Protein AF-A0AAV8D8K1-F1 (afdb_monomer)

Secondary structure (DSSP, 8-state):
-HHHHSTT-SS-S----GGGSEE-TTS-EE--GGGGT--GGG--EEES-TTTTGGGGGGEEE-PPP-SSTTHHHHHHHHHHHHHHHTT-SSHHHHHHHHHHHH----

InterPro domains:
  IPR004274 FCP1 homology domain [PF03031] (1-93)
  IPR004274 FCP1 homology domain [PS50969] (1-86)
  IPR004274 FCP1 homology domain [SM00577] (1-73)
  IPR023214 HAD superfamily [G3DSA:3.40.50.1000] (1-102)
  IPR036412 HAD-like superfamily [SSF56784] (1-94)
  IPR050365 Mitochondrial import inner membrane translocase subunit TIM50 [PTHR12210] (1-93)

Organism: NCBI:txid906938

Nearest PDB structures (foldseek):
  2q5e-assembly4_D  TM=8.648E-01  e=1.051E-04  Homo sapiens
  4qqf-assembly3_B  TM=8.614E-01  e=3.491E-04  Saccharomyces cerevisiae
  3l0c-assembly2_B  TM=8.460E-01  e=4.559E-04  Homo sapiens
  4qqf-assembly4_C  TM=8.528E-01  e=6.364E-04  Saccharomyces cerevisiae
  2hhl-assembly4_D  TM=7.148E-01  e=1.240E-03  Homo sapiens

Solvent-accessible surface area (backbone atoms only — not comparable to full-atom values): 6657 Å² total; per-residue (Å²): 110,68,59,76,77,41,72,84,59,83,79,67,91,78,88,83,58,77,89,70,38,46,66,49,99,88,66,50,58,25,62,55,62,75,80,69,78,54,58,64,51,77,34,75,46,78,44,64,52,70,68,32,36,59,93,43,57,57,28,36,44,80,46,76,78,76,82,90,50,85,66,42,57,56,54,51,50,51,57,52,51,46,64,63,57,34,74,80,45,90,33,35,33,60,28,32,50,48,48,47,66,74,71,44,82,87,121

Radius of gyration: 14.65 Å; Cα contacts (8 Å, |Δi|>4): 112; chains: 1; bounding box: 33×34×38 Å

Foldseek 3Di:
DVCVVCVPVPPDPDDDDQVQWDADPVGQTAPDVVSVVDDQQPAAAEEQDCSRHVVNVLRYDHFHDDDPDPCVVVRVVLVVVLVVQCVVDSGSSVSRVVSCVVVDPPD

pLDDT: mean 92.2, std 8.74, range [42.78, 98.25]

Sequence (107 aa):
MIDWLDPNREFISHRLYRDTCTRSSGGHHHKDLTVTGRRLDRSVVIDDHPELYGKHRQNAIHVSSLHGDPRDVETLLKVQSFFELERSFKDMRCAAQTFVRIFGYWL

Mean predicted aligned error: 3.85 Å

Structure (mmCIF, N/CA/C/O backbone):
data_AF-A0AAV8D8K1-F1
#
_entry.id   AF-A0AAV8D8K1-F1
#
loop_
_atom_site.group_PDB
_atom_site.id
_atom_site.type_symbol
_atom_site.label_atom_id
_atom_site.label_alt_id
_atom_site.label_comp_id
_atom_site.label_asym_id
_atom_site.label_entity_id
_atom_site.label_seq_id
_atom_site.pdbx_PDB_ins_code
_atom_site.Cartn_x
_atom_site.Cartn_y
_atom_site.Cartn_z
_atom_site.occupancy
_atom_site.B_iso_or_equiv
_atom_site.auth_seq_id
_atom_site.auth_comp_id
_atom_site.auth_asym_id
_atom_site.auth_atom_id
_atom_site.pdbx_PDB_model_num
ATOM 1 N N . MET A 1 1 ? 17.042 -9.375 -1.249 1.00 85.75 1 MET A N 1
ATOM 2 C CA . MET A 1 1 ? 16.541 -8.283 -0.383 1.00 85.75 1 MET A CA 1
ATOM 3 C C . MET A 1 1 ? 15.327 -8.726 0.420 1.00 85.75 1 MET A C 1
ATOM 5 O O . MET A 1 1 ? 15.443 -8.770 1.629 1.00 85.75 1 MET A O 1
ATOM 9 N N . ILE A 1 2 ? 14.207 -9.122 -0.200 1.00 93.06 2 ILE A N 1
ATOM 10 C CA . ILE A 1 2 ? 13.025 -9.574 0.567 1.00 93.06 2 ILE A CA 1
ATOM 11 C C . ILE A 1 2 ? 13.322 -10.782 1.472 1.00 93.06 2 ILE A C 1
ATOM 13 O O . ILE A 1 2 ? 12.849 -10.807 2.597 1.00 93.06 2 ILE A O 1
ATOM 17 N N . ASP A 1 3 ? 14.163 -11.729 1.046 1.00 94.50 3 ASP A N 1
ATOM 18 C CA . ASP A 1 3 ? 14.548 -12.874 1.895 1.00 94.50 3 ASP A CA 1
ATOM 19 C C . ASP A 1 3 ? 15.368 -12.488 3.137 1.00 94.50 3 ASP A C 1
ATOM 21 O O . ASP A 1 3 ? 15.459 -13.271 4.069 1.00 94.50 3 ASP A O 1
ATOM 25 N N . TRP A 1 4 ? 15.958 -11.290 3.169 1.00 96.56 4 TRP A N 1
ATOM 26 C CA . TRP A 1 4 ? 16.595 -10.760 4.379 1.00 96.56 4 TRP A CA 1
ATOM 27 C C . TRP A 1 4 ? 15.577 -10.146 5.3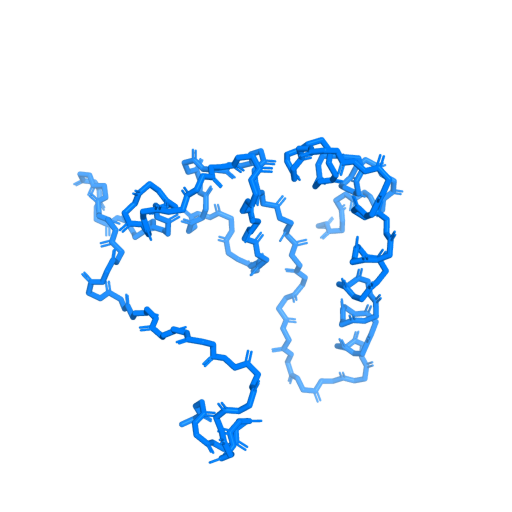46 1.00 96.56 4 TRP A C 1
ATOM 29 O O . TRP A 1 4 ? 15.795 -10.170 6.550 1.00 96.56 4 TRP A O 1
ATOM 39 N N . LEU A 1 5 ? 14.483 -9.588 4.818 1.00 93.69 5 LEU A N 1
ATOM 40 C CA . LEU A 1 5 ? 13.424 -8.957 5.608 1.00 93.69 5 LEU A CA 1
ATOM 41 C C . LEU A 1 5 ? 12.462 -9.990 6.210 1.00 93.69 5 LEU A C 1
ATOM 43 O O . LEU A 1 5 ? 11.994 -9.817 7.328 1.00 93.69 5 LEU A O 1
ATOM 47 N N . ASP A 1 6 ? 12.172 -11.055 5.466 1.00 97.12 6 ASP A N 1
ATOM 48 C CA . ASP A 1 6 ? 11.276 -12.139 5.874 1.00 97.12 6 ASP A CA 1
ATOM 49 C C . ASP A 1 6 ? 11.942 -13.501 5.587 1.00 97.12 6 ASP A C 1
ATOM 51 O O . ASP A 1 6 ? 11.574 -14.185 4.622 1.00 97.12 6 ASP A O 1
ATOM 55 N N . PRO A 1 7 ? 12.977 -13.881 6.368 1.00 96.69 7 PRO A N 1
ATOM 56 C CA . PRO A 1 7 ? 13.769 -15.087 6.114 1.00 96.69 7 PRO A CA 1
ATOM 57 C C . PRO A 1 7 ? 12.959 -16.375 6.287 1.00 96.69 7 PRO A C 1
ATOM 59 O O . PRO A 1 7 ? 13.185 -17.345 5.563 1.00 96.69 7 PRO A O 1
ATOM 62 N N . ASN A 1 8 ? 11.981 -16.363 7.195 1.00 96.88 8 ASN A N 1
ATOM 63 C CA . ASN A 1 8 ? 11.119 -17.509 7.482 1.00 96.88 8 ASN A CA 1
ATOM 64 C C . ASN A 1 8 ? 9.870 -17.564 6.588 1.00 96.88 8 ASN A C 1
ATOM 66 O O . ASN A 1 8 ? 9.163 -18.568 6.605 1.00 96.88 8 ASN A O 1
ATOM 70 N N . ARG A 1 9 ? 9.616 -16.526 5.774 1.00 94.94 9 ARG A N 1
ATOM 71 C CA . ARG A 1 9 ? 8.427 -16.400 4.910 1.00 94.94 9 ARG A CA 1
ATOM 72 C C . ARG A 1 9 ? 7.112 -16.413 5.695 1.00 94.94 9 ARG A C 1
ATOM 74 O O . ARG A 1 9 ? 6.133 -17.023 5.267 1.00 94.94 9 ARG A O 1
ATOM 81 N N . GLU A 1 10 ? 7.100 -15.746 6.840 1.00 97.19 10 GLU A N 1
ATOM 82 C CA . GLU A 1 10 ? 5.959 -15.715 7.760 1.00 97.19 10 GLU A CA 1
ATOM 83 C C . GLU A 1 10 ? 5.042 -14.512 7.507 1.00 97.19 10 GLU A C 1
ATOM 85 O O . GLU A 1 10 ? 3.852 -14.568 7.815 1.00 97.19 10 GLU A O 1
ATOM 90 N N . PHE A 1 11 ? 5.564 -13.437 6.908 1.00 95.94 11 PHE A N 1
ATOM 91 C CA . PHE A 1 11 ? 4.849 -12.163 6.793 1.00 95.94 11 PHE A CA 1
ATOM 92 C C . PHE A 1 11 ? 4.354 -11.870 5.370 1.00 95.94 11 PHE A C 1
ATOM 94 O O . PHE A 1 11 ? 3.267 -11.316 5.190 1.00 95.94 11 PHE A O 1
ATOM 101 N N . ILE A 1 12 ? 5.118 -12.234 4.335 1.00 96.88 12 ILE A N 1
ATOM 102 C CA . ILE A 1 12 ? 4.817 -11.873 2.940 1.00 96.88 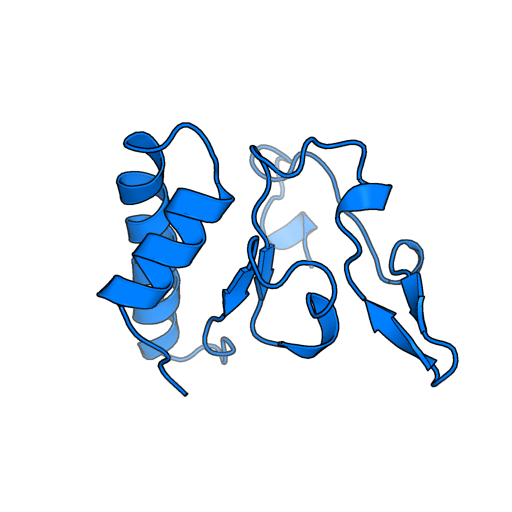12 ILE A CA 1
ATOM 103 C C . ILE A 1 12 ? 4.238 -13.073 2.188 1.00 96.88 12 ILE A C 1
ATOM 105 O O . ILE A 1 12 ? 4.962 -13.971 1.765 1.00 96.88 12 ILE A O 1
ATOM 109 N N . SER A 1 13 ? 2.928 -13.055 1.921 1.00 95.00 13 SER A N 1
ATOM 110 C CA . SER A 1 13 ? 2.264 -14.180 1.242 1.00 95.00 13 SER A CA 1
ATOM 111 C C . SER A 1 13 ? 2.590 -14.299 -0.254 1.00 95.00 13 SER A C 1
ATOM 113 O O . SER A 1 13 ? 2.598 -15.402 -0.786 1.00 95.00 13 SER A O 1
ATOM 115 N N . HIS A 1 14 ? 2.777 -13.180 -0.965 1.00 94.56 14 HIS A N 1
ATOM 116 C CA . HIS A 1 14 ? 3.028 -13.155 -2.415 1.00 94.56 14 HIS A CA 1
ATOM 117 C C . HIS A 1 14 ? 4.009 -12.032 -2.763 1.00 94.56 14 HIS A C 1
ATOM 119 O O . HIS A 1 14 ? 3.954 -10.956 -2.170 1.00 94.56 14 HIS A O 1
ATOM 125 N N . ARG A 1 15 ? 4.877 -12.263 -3.754 1.00 94.38 15 ARG A N 1
ATOM 126 C CA . ARG A 1 15 ? 5.859 -11.284 -4.242 1.00 94.38 15 ARG A CA 1
ATOM 127 C C . ARG A 1 15 ? 5.553 -10.966 -5.702 1.00 94.38 15 ARG A C 1
ATOM 129 O O . ARG A 1 15 ? 5.583 -11.866 -6.533 1.00 94.38 15 ARG A O 1
ATOM 136 N N . LEU A 1 16 ? 5.235 -9.707 -5.990 1.00 93.88 16 LEU A N 1
ATOM 137 C CA . LEU A 1 16 ? 4.986 -9.214 -7.345 1.00 93.88 16 LEU A CA 1
ATOM 138 C C . LEU A 1 16 ? 6.128 -8.282 -7.744 1.00 93.88 16 LEU A C 1
ATOM 140 O O . LEU A 1 16 ? 6.541 -7.435 -6.948 1.00 93.88 16 LEU A O 1
ATOM 144 N N . TYR A 1 17 ? 6.633 -8.442 -8.963 1.00 93.12 17 TY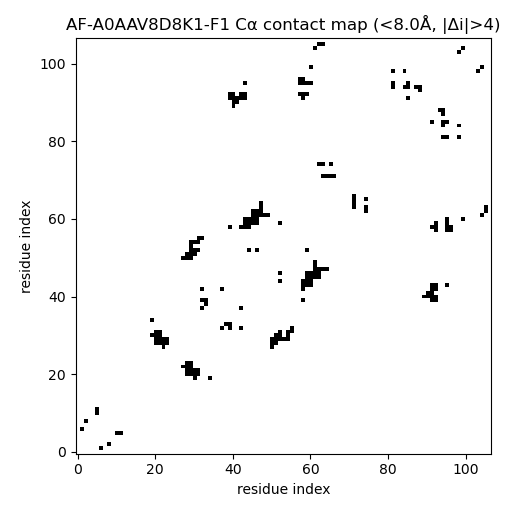R A N 1
ATOM 145 C CA . TYR A 1 17 ? 7.777 -7.690 -9.471 1.00 93.12 17 TYR A CA 1
ATOM 146 C C . TYR A 1 17 ? 7.374 -6.815 -10.665 1.00 93.12 17 TYR A C 1
ATOM 148 O O . TYR A 1 17 ? 6.199 -6.679 -11.007 1.00 93.12 17 TYR A O 1
ATOM 156 N N . ARG A 1 18 ? 8.360 -6.148 -11.278 1.00 91.69 18 ARG A N 1
ATOM 157 C CA . ARG A 1 18 ? 8.143 -5.165 -12.353 1.00 91.69 18 ARG A CA 1
ATOM 158 C C . ARG A 1 18 ? 7.463 -5.759 -13.590 1.00 91.69 18 ARG A C 1
ATOM 160 O O . ARG A 1 18 ? 6.752 -5.041 -14.282 1.00 91.69 18 ARG A O 1
ATOM 167 N N . ASP A 1 19 ? 7.668 -7.043 -13.848 1.00 91.44 19 ASP A N 1
ATOM 168 C CA . ASP A 1 19 ? 7.003 -7.818 -14.900 1.00 91.44 19 ASP A CA 1
ATOM 169 C C . ASP A 1 19 ? 5.479 -7.923 -14.714 1.00 91.44 19 ASP A C 1
ATOM 171 O O . ASP A 1 19 ? 4.748 -8.061 -15.688 1.00 91.44 19 ASP A O 1
ATOM 175 N N . THR A 1 20 ? 4.995 -7.796 -13.477 1.00 92.12 20 THR A N 1
ATOM 176 C CA . THR A 1 20 ? 3.564 -7.795 -13.144 1.00 92.12 20 THR A CA 1
ATOM 177 C C . THR A 1 20 ? 2.929 -6.407 -13.317 1.00 92.12 20 THR A C 1
ATOM 179 O O . THR A 1 20 ? 1.706 -6.275 -13.372 1.00 92.12 20 THR A O 1
ATOM 182 N N . CYS A 1 21 ? 3.733 -5.342 -13.401 1.00 92.19 21 CYS A N 1
ATOM 183 C CA . CYS A 1 21 ? 3.214 -3.991 -13.591 1.00 92.19 21 CYS A CA 1
ATOM 184 C C . CYS A 1 21 ? 2.613 -3.822 -14.991 1.00 92.19 21 CYS A C 1
ATOM 186 O O . CYS A 1 21 ? 3.203 -4.203 -16.001 1.00 92.19 21 CYS A O 1
ATOM 188 N N . THR A 1 22 ? 1.478 -3.129 -15.066 1.00 91.88 22 THR A N 1
ATOM 189 C CA . THR A 1 22 ? 0.944 -2.681 -16.360 1.00 91.88 22 THR A CA 1
ATOM 190 C C . THR A 1 22 ? 1.724 -1.463 -16.844 1.00 91.88 22 THR A C 1
ATOM 192 O O . THR A 1 22 ? 2.195 -0.664 -16.031 1.00 91.88 22 THR A O 1
ATOM 195 N N . ARG A 1 23 ? 1.856 -1.295 -18.162 1.00 90.88 23 ARG A N 1
ATOM 196 C CA . ARG A 1 23 ? 2.497 -0.118 -18.764 1.00 90.88 23 ARG A CA 1
ATOM 197 C C . ARG A 1 23 ? 1.472 0.702 -19.533 1.00 90.88 23 ARG A C 1
ATOM 199 O O . ARG A 1 23 ? 0.672 0.145 -20.280 1.00 90.88 23 ARG A O 1
ATOM 206 N N . SER A 1 24 ? 1.479 2.015 -19.330 1.00 85.69 24 SER A N 1
ATOM 207 C CA . SER A 1 24 ? 0.703 2.938 -20.162 1.00 85.69 24 SER A CA 1
ATOM 208 C C . SER A 1 24 ? 1.346 3.101 -21.541 1.00 85.69 24 SER A C 1
ATOM 210 O O . SER A 1 24 ? 2.516 2.763 -21.735 1.00 85.69 24 SER A O 1
ATOM 212 N N . SER A 1 25 ? 0.607 3.675 -22.494 1.00 84.94 25 SER A N 1
ATOM 213 C CA . SER A 1 25 ? 1.119 3.967 -23.841 1.00 84.94 25 SER A CA 1
ATOM 214 C C . SER A 1 25 ? 2.358 4.877 -23.831 1.00 84.94 25 SER A C 1
ATOM 216 O O . SER A 1 25 ? 3.192 4.773 -24.720 1.00 84.94 25 SER A O 1
ATOM 218 N N . GLY A 1 26 ? 2.511 5.726 -22.805 1.00 84.62 26 GLY A N 1
ATOM 219 C CA . GLY A 1 26 ? 3.697 6.568 -22.587 1.00 84.62 26 GLY A CA 1
ATOM 220 C C . GLY A 1 26 ? 4.870 5.858 -21.895 1.00 84.62 26 GLY A C 1
ATOM 221 O O . GLY A 1 26 ? 5.881 6.484 -21.604 1.00 84.62 26 GLY A O 1
ATOM 222 N N . GLY A 1 27 ? 4.750 4.560 -21.601 1.00 86.69 27 GLY A N 1
ATOM 223 C CA . GLY A 1 27 ? 5.815 3.746 -21.015 1.00 86.69 27 GLY A CA 1
ATOM 224 C C . GLY A 1 27 ? 5.887 3.741 -19.484 1.00 86.69 27 GLY A C 1
ATOM 225 O O . GLY A 1 27 ? 6.708 2.998 -18.944 1.00 86.69 27 GLY A O 1
ATOM 226 N N . HIS A 1 28 ? 5.028 4.489 -18.784 1.00 87.44 28 HIS A N 1
ATOM 227 C CA . HIS A 1 28 ? 4.999 4.524 -17.317 1.00 87.44 28 HIS A CA 1
ATOM 228 C C . HIS A 1 28 ? 4.447 3.223 -16.729 1.00 87.44 28 HIS A C 1
ATOM 230 O O . HIS A 1 28 ? 3.484 2.657 -17.253 1.00 87.44 28 HIS A O 1
ATOM 236 N N . HIS A 1 29 ? 5.046 2.769 -15.628 1.00 92.06 29 HIS A N 1
ATOM 237 C CA . HIS A 1 29 ? 4.601 1.581 -14.905 1.00 92.06 29 HIS A CA 1
ATOM 238 C C . HIS A 1 29 ? 3.471 1.925 -13.937 1.00 92.06 29 HIS A C 1
ATOM 240 O O . HIS A 1 29 ? 3.495 2.965 -13.286 1.00 92.06 29 HIS A O 1
ATOM 246 N N . HIS A 1 30 ? 2.525 1.000 -13.798 1.00 93.69 30 HIS A N 1
ATOM 247 C CA . HIS A 1 30 ? 1.452 1.086 -12.822 1.00 93.69 30 HIS A CA 1
ATOM 248 C C . HIS A 1 30 ? 1.252 -0.253 -12.110 1.00 93.69 30 HIS A C 1
ATOM 250 O O . HIS A 1 30 ? 1.102 -1.303 -12.748 1.00 93.69 30 HIS A O 1
ATOM 256 N N . LYS A 1 31 ? 1.173 -0.186 -10.782 1.00 95.12 31 LYS A N 1
ATOM 257 C CA . LYS A 1 31 ? 0.696 -1.231 -9.877 1.00 95.12 31 LYS A CA 1
ATOM 258 C C . LYS A 1 31 ? -0.823 -1.328 -10.007 1.00 95.12 31 LYS A C 1
ATOM 260 O O . LYS A 1 31 ? -1.588 -0.758 -9.230 1.00 95.12 31 LYS A O 1
ATOM 265 N N . ASP A 1 32 ? -1.263 -1.997 -11.063 1.00 94.38 32 ASP A N 1
ATOM 266 C CA . ASP A 1 32 ? -2.680 -2.205 -11.322 1.00 94.38 32 ASP A CA 1
ATOM 267 C C . ASP A 1 32 ? -3.222 -3.309 -10.409 1.00 94.38 32 ASP A C 1
ATOM 269 O O . ASP A 1 32 ? -3.008 -4.489 -10.656 1.00 94.38 32 ASP A O 1
ATOM 273 N N . LEU A 1 33 ? -3.938 -2.935 -9.348 1.00 95.38 33 LEU A N 1
ATOM 274 C CA . LEU A 1 33 ? -4.490 -3.883 -8.380 1.00 95.38 33 LEU A CA 1
ATOM 275 C C . LEU A 1 33 ? -5.431 -4.922 -8.998 1.00 95.38 33 LEU A C 1
ATOM 277 O O . LEU A 1 33 ? -5.574 -6.007 -8.434 1.00 95.38 33 LEU A O 1
ATOM 281 N N . THR A 1 34 ? -6.041 -4.638 -10.152 1.00 93.50 34 THR A N 1
ATOM 282 C CA . THR A 1 34 ? -6.960 -5.583 -10.804 1.00 93.50 34 THR A CA 1
ATOM 283 C C . THR A 1 34 ? -6.263 -6.870 -11.246 1.00 93.50 34 THR A C 1
ATOM 285 O O . THR A 1 34 ? -6.882 -7.932 -11.233 1.00 93.50 34 THR A O 1
ATOM 288 N N . VAL A 1 35 ? -4.956 -6.815 -11.533 1.00 92.12 35 VAL A N 1
ATOM 289 C CA . VAL A 1 35 ? -4.171 -7.986 -11.966 1.00 92.12 35 VAL A CA 1
ATOM 290 C C . VAL A 1 35 ? -3.851 -8.939 -10.813 1.00 92.12 35 VAL A C 1
ATOM 292 O O . VAL A 1 35 ? -3.439 -10.070 -11.039 1.00 92.12 35 VAL A O 1
ATOM 295 N N . THR A 1 36 ? -4.057 -8.505 -9.566 1.00 91.94 36 THR A N 1
ATOM 296 C CA . THR A 1 36 ? -3.779 -9.326 -8.378 1.00 91.94 36 THR A CA 1
ATOM 297 C C . THR A 1 36 ? -4.860 -10.374 -8.104 1.00 91.94 36 THR A C 1
ATOM 299 O O . THR A 1 36 ? -4.673 -11.227 -7.238 1.00 91.94 36 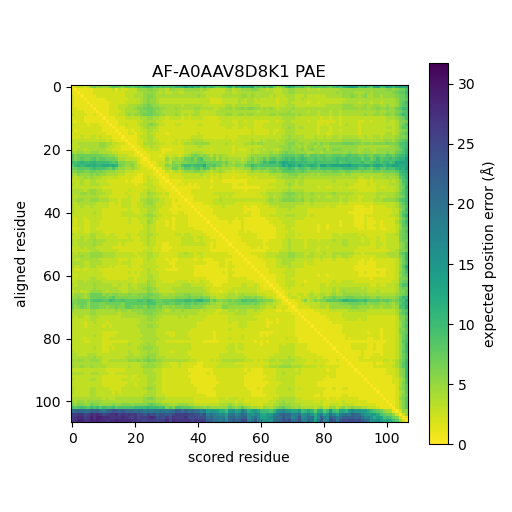THR A O 1
ATOM 302 N N . GLY A 1 37 ? -6.017 -10.282 -8.775 1.00 92.81 37 GLY A N 1
ATOM 303 C CA . GLY A 1 37 ? -7.188 -11.123 -8.506 1.00 92.81 37 GLY A CA 1
ATOM 304 C C . GLY A 1 37 ? -7.864 -10.848 -7.155 1.00 92.81 37 GLY A C 1
ATOM 305 O O . GLY A 1 37 ? -8.776 -11.575 -6.760 1.00 92.81 37 GLY A O 1
ATOM 306 N N . ARG A 1 38 ? -7.435 -9.810 -6.423 1.00 95.12 38 ARG A N 1
ATOM 307 C CA . ARG A 1 38 ? -8.007 -9.419 -5.129 1.00 95.12 38 ARG A CA 1
ATOM 308 C C . ARG A 1 38 ? -9.104 -8.385 -5.322 1.00 95.12 38 ARG A C 1
ATOM 310 O O . ARG A 1 38 ? -9.054 -7.542 -6.216 1.00 95.12 38 ARG A O 1
ATOM 317 N N . ARG A 1 39 ? -10.104 -8.424 -4.443 1.00 97.50 39 ARG A N 1
ATOM 318 C CA . ARG A 1 39 ? -11.176 -7.431 -4.463 1.00 97.50 39 ARG A CA 1
ATOM 319 C C . ARG A 1 39 ? -10.644 -6.064 -4.029 1.00 97.50 39 ARG A C 1
ATOM 321 O O . ARG A 1 39 ? -9.963 -5.959 -3.006 1.00 97.50 39 ARG A O 1
ATOM 328 N N . LEU A 1 40 ? -10.997 -5.016 -4.771 1.00 97.00 40 LEU A N 1
ATOM 329 C CA . LEU A 1 40 ? -10.543 -3.652 -4.484 1.00 97.00 40 LEU A CA 1
ATOM 330 C C . LEU A 1 40 ? -11.080 -3.118 -3.150 1.00 97.00 40 LEU A C 1
ATOM 332 O O . LEU A 1 40 ? -10.370 -2.391 -2.474 1.00 97.00 40 LEU A O 1
ATOM 336 N N . ASP A 1 41 ? -12.274 -3.520 -2.709 1.00 97.81 41 ASP A N 1
ATOM 337 C CA . ASP A 1 41 ? -12.804 -3.128 -1.392 1.00 97.81 41 ASP A CA 1
ATOM 338 C C . ASP A 1 41 ? -12.024 -3.739 -0.214 1.00 97.81 41 ASP A C 1
ATOM 340 O O . ASP A 1 41 ? -12.242 -3.367 0.932 1.00 97.81 41 ASP A O 1
ATOM 344 N N . ARG A 1 42 ? -11.092 -4.659 -0.486 1.00 96.62 42 ARG A N 1
ATOM 345 C CA . ARG A 1 42 ? -10.234 -5.322 0.508 1.00 96.62 42 ARG A CA 1
ATOM 346 C C . ARG A 1 42 ? -8.741 -5.121 0.245 1.00 96.62 42 ARG A C 1
ATOM 348 O O . ARG A 1 42 ? -7.925 -5.877 0.762 1.00 96.62 42 ARG A O 1
ATOM 355 N N . SER A 1 43 ? -8.385 -4.159 -0.603 1.00 96.75 43 SER A N 1
ATOM 356 C CA . SER A 1 43 ? -7.001 -3.943 -1.032 1.00 96.75 43 SER A CA 1
ATOM 357 C C . SER A 1 43 ? -6.578 -2.495 -0.813 1.00 96.75 43 SER A C 1
ATOM 359 O O . SER A 1 43 ? -7.352 -1.572 -1.065 1.00 96.75 43 SER A O 1
ATOM 361 N N . VAL A 1 44 ? -5.328 -2.302 -0.398 1.00 97.00 44 VAL A N 1
ATOM 362 C CA . VAL A 1 44 ? -4.679 -0.993 -0.264 1.00 97.00 44 VAL A CA 1
ATOM 363 C C . VAL A 1 44 ? -3.254 -1.071 -0.816 1.00 97.00 44 VAL A C 1
ATOM 365 O O . VAL A 1 44 ? -2.616 -2.121 -0.736 1.00 97.00 44 VAL A O 1
ATOM 368 N N . VAL A 1 45 ? -2.764 0.022 -1.393 1.00 96.25 45 VAL A N 1
ATOM 369 C CA . VAL A 1 45 ? -1.366 0.210 -1.797 1.00 96.25 45 VAL A CA 1
ATOM 370 C C . VAL A 1 45 ? -0.760 1.286 -0.915 1.00 96.25 45 VAL A C 1
ATOM 372 O O . VAL A 1 45 ? -1.322 2.370 -0.793 1.00 96.25 45 VAL A O 1
ATOM 375 N N . ILE A 1 46 ? 0.386 0.983 -0.319 1.00 95.88 46 ILE A N 1
ATOM 376 C CA . ILE A 1 46 ? 1.197 1.938 0.435 1.00 95.88 46 ILE A CA 1
ATOM 377 C C . ILE A 1 46 ? 2.484 2.130 -0.355 1.00 95.88 46 ILE A C 1
ATOM 379 O O . ILE A 1 46 ? 3.182 1.151 -0.628 1.00 95.88 46 ILE A O 1
ATOM 383 N N . ASP A 1 47 ? 2.739 3.356 -0.798 1.00 95.38 47 ASP A N 1
ATOM 384 C CA . ASP A 1 47 ? 3.822 3.636 -1.740 1.00 95.38 47 ASP A CA 1
ATOM 385 C C . ASP A 1 47 ? 4.209 5.122 -1.727 1.00 95.38 47 ASP A C 1
ATOM 387 O O . ASP A 1 47 ? 3.372 6.004 -1.516 1.00 95.38 47 ASP A O 1
ATOM 391 N N . ASP A 1 48 ? 5.481 5.395 -1.971 1.00 94.25 48 ASP A N 1
ATOM 392 C CA . ASP A 1 48 ? 6.079 6.726 -2.029 1.00 94.25 48 ASP A CA 1
ATOM 393 C C . ASP A 1 48 ? 6.108 7.320 -3.452 1.00 94.25 48 ASP A C 1
ATOM 395 O O . ASP A 1 48 ? 6.553 8.446 -3.642 1.00 94.25 48 ASP A O 1
ATOM 399 N N . HIS A 1 49 ? 5.577 6.609 -4.451 1.00 94.12 49 HIS A N 1
ATOM 400 C CA . HIS A 1 49 ? 5.559 7.023 -5.856 1.00 94.12 49 HIS A CA 1
ATOM 401 C C . HIS A 1 49 ? 4.123 7.076 -6.421 1.00 94.12 49 HIS A C 1
ATOM 403 O O . HIS A 1 49 ? 3.584 6.063 -6.897 1.00 94.12 49 HIS A O 1
ATOM 409 N N . PRO A 1 50 ? 3.463 8.254 -6.400 1.00 92.44 50 PRO A N 1
ATOM 410 C CA . PRO A 1 50 ? 2.070 8.427 -6.822 1.00 92.44 50 PRO A CA 1
ATOM 411 C C . PRO A 1 50 ? 1.714 7.952 -8.227 1.00 92.44 50 PRO A C 1
ATOM 413 O O . PRO A 1 50 ? 0.574 7.553 -8.495 1.00 92.44 50 PRO A O 1
ATOM 416 N N . GLU A 1 51 ? 2.673 7.976 -9.142 1.00 92.69 51 GLU A N 1
ATOM 417 C CA . GLU A 1 51 ? 2.512 7.507 -10.509 1.00 92.69 51 GLU A CA 1
ATOM 418 C C . GLU A 1 51 ? 2.245 5.997 -10.584 1.00 92.69 51 GLU A C 1
ATOM 420 O O . GLU A 1 51 ? 1.481 5.546 -11.448 1.00 92.69 51 GLU A O 1
ATOM 425 N N . LEU A 1 52 ? 2.792 5.216 -9.645 1.00 94.81 52 LEU A N 1
ATOM 426 C CA . LEU A 1 52 ? 2.679 3.760 -9.659 1.00 94.81 52 LEU A CA 1
ATOM 427 C C . LEU A 1 52 ? 1.258 3.304 -9.331 1.00 94.81 52 LEU A C 1
ATOM 429 O O . LEU A 1 52 ? 0.760 2.369 -9.949 1.00 94.81 52 LEU A O 1
ATOM 433 N N . TYR A 1 53 ? 0.555 3.977 -8.425 1.00 93.88 53 TYR A N 1
ATOM 434 C CA . TYR A 1 53 ? -0.830 3.646 -8.069 1.00 93.88 53 TYR A CA 1
ATOM 435 C C . TYR A 1 53 ? -1.857 4.591 -8.704 1.00 93.88 53 TYR A C 1
ATOM 437 O O . TYR A 1 53 ? -3.012 4.634 -8.279 1.00 93.88 53 TYR A O 1
ATOM 445 N N . GLY A 1 54 ? -1.484 5.321 -9.760 1.00 92.12 54 GLY A N 1
ATOM 446 C CA . GLY A 1 54 ? -2.344 6.324 -10.395 1.00 92.12 54 GLY A CA 1
ATOM 447 C C . GLY A 1 54 ? -3.732 5.818 -10.825 1.00 92.12 54 GLY A C 1
ATOM 448 O O . GLY A 1 54 ? -4.695 6.579 -10.767 1.00 92.12 54 GLY A O 1
ATOM 449 N N . LYS A 1 55 ? -3.865 4.533 -11.186 1.00 92.19 55 LYS A N 1
ATOM 450 C CA . LYS A 1 55 ? -5.156 3.894 -11.521 1.00 92.19 55 LYS A CA 1
ATOM 451 C C . LYS A 1 55 ? -6.053 3.620 -10.306 1.00 92.19 55 LYS A C 1
ATOM 453 O O . LYS A 1 55 ? -7.261 3.496 -10.457 1.00 92.19 55 LYS A O 1
ATOM 458 N N . HIS A 1 56 ? -5.466 3.529 -9.114 1.00 95.31 56 HIS A N 1
ATOM 459 C CA . HIS A 1 56 ? -6.102 3.056 -7.882 1.00 95.31 56 HIS A CA 1
ATOM 460 C C . HIS A 1 56 ? -5.929 4.062 -6.736 1.00 95.31 56 HIS A C 1
ATOM 462 O O . HIS A 1 56 ? -5.736 3.675 -5.589 1.00 95.31 56 HIS A O 1
ATOM 468 N N . ARG A 1 57 ? -6.018 5.370 -7.025 1.00 94.81 57 ARG A N 1
ATOM 469 C CA . ARG A 1 57 ? -5.826 6.449 -6.027 1.00 94.81 57 ARG A CA 1
ATOM 470 C C . ARG A 1 57 ? -6.710 6.306 -4.787 1.00 94.81 57 ARG A C 1
ATOM 472 O O . ARG A 1 57 ? -6.287 6.648 -3.692 1.00 94.81 57 ARG A O 1
ATOM 479 N N . GLN A 1 58 ? -7.931 5.794 -4.951 1.00 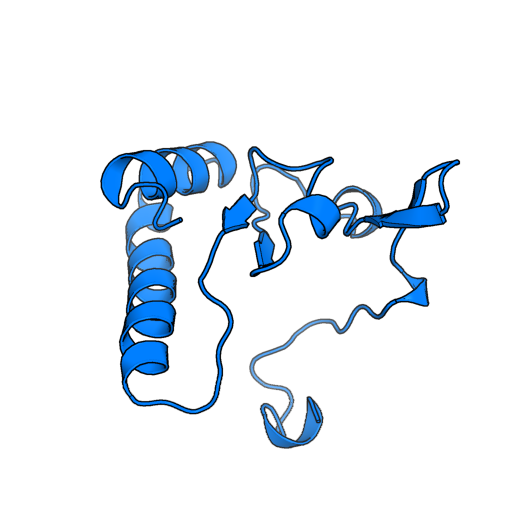96.50 58 GLN A N 1
ATOM 480 C CA . GLN A 1 58 ? -8.848 5.569 -3.829 1.00 96.50 58 GLN A CA 1
ATOM 481 C C . GLN A 1 58 ? -8.374 4.469 -2.872 1.00 96.50 58 GLN A C 1
ATOM 483 O O . GLN A 1 58 ? -8.718 4.494 -1.695 1.00 96.50 58 GLN A O 1
ATOM 488 N N . ASN A 1 59 ? -7.573 3.535 -3.379 1.00 97.44 59 ASN A N 1
ATOM 489 C CA . ASN A 1 59 ? -6.973 2.428 -2.649 1.00 97.44 59 ASN A CA 1
ATOM 490 C C . ASN A 1 59 ? -5.554 2.749 -2.167 1.00 97.44 59 ASN A C 1
ATOM 492 O O . ASN A 1 59 ? -4.855 1.831 -1.759 1.00 97.44 59 ASN A O 1
ATOM 496 N N . ALA A 1 60 ? -5.085 3.993 -2.267 1.00 96.00 60 ALA A N 1
ATOM 497 C CA . ALA A 1 60 ? -3.690 4.316 -2.007 1.00 96.00 60 ALA A CA 1
ATOM 498 C C . ALA A 1 60 ? -3.504 5.161 -0.746 1.00 96.00 60 ALA A C 1
ATOM 500 O O . ALA A 1 60 ? -4.288 6.070 -0.469 1.00 96.00 60 ALA A O 1
ATOM 501 N N . ILE A 1 61 ? -2.416 4.882 -0.033 1.00 95.38 61 ILE A N 1
ATOM 502 C CA . ILE A 1 61 ? -1.848 5.727 1.013 1.00 95.38 61 ILE A CA 1
ATOM 503 C C . ILE A 1 61 ? -0.453 6.114 0.541 1.00 95.38 61 ILE A C 1
ATOM 505 O O . ILE A 1 61 ? 0.425 5.262 0.400 1.00 95.38 61 ILE A O 1
ATOM 509 N N . HIS A 1 62 ? -0.273 7.401 0.270 1.00 94.12 62 HIS A N 1
ATOM 510 C CA . HIS A 1 62 ? 1.043 7.943 -0.025 1.00 94.12 62 HIS A CA 1
ATOM 511 C C . HIS A 1 62 ? 1.855 8.044 1.267 1.00 94.12 62 HIS A C 1
ATOM 513 O O . HIS A 1 62 ? 1.328 8.513 2.278 1.00 94.12 62 HIS A O 1
ATOM 519 N N . VAL A 1 63 ? 3.112 7.615 1.236 1.00 92.50 63 VAL A N 1
ATOM 520 C CA . VAL A 1 63 ? 4.039 7.7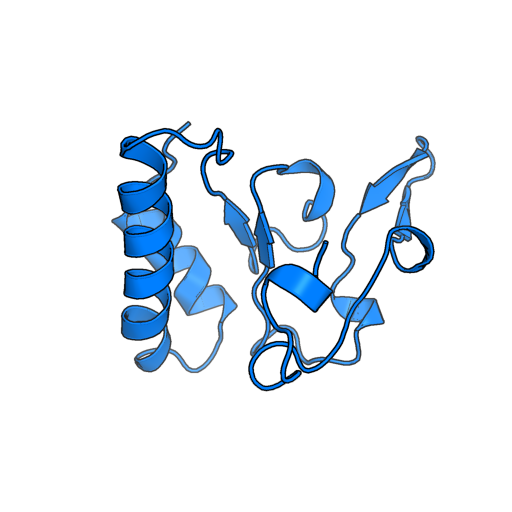23 2.370 1.00 92.50 63 VAL A CA 1
ATOM 521 C C . VAL A 1 63 ? 5.334 8.391 1.936 1.00 92.50 63 VAL A C 1
ATOM 523 O O . VAL A 1 63 ? 5.682 8.363 0.760 1.00 92.50 63 VAL A O 1
ATOM 526 N N . SER A 1 64 ? 6.064 8.964 2.887 1.00 90.75 64 SER A N 1
ATOM 527 C CA . SER A 1 64 ? 7.410 9.470 2.628 1.00 90.75 64 SER A CA 1
ATOM 528 C C . SER A 1 64 ? 8.361 8.326 2.274 1.00 90.75 64 SER A C 1
ATOM 530 O O . SER A 1 64 ? 8.292 7.249 2.873 1.00 90.75 64 SER A O 1
ATOM 532 N N . SER A 1 65 ? 9.284 8.579 1.347 1.00 92.19 65 SER A N 1
ATOM 533 C CA . SER A 1 65 ? 10.380 7.654 1.053 1.00 92.19 65 SER A CA 1
ATOM 534 C C . SER A 1 65 ? 11.225 7.402 2.304 1.00 92.19 65 SER A C 1
ATOM 536 O O . SER A 1 65 ? 11.531 8.332 3.054 1.00 92.19 65 SER A O 1
ATOM 538 N N . LEU A 1 66 ? 11.610 6.142 2.509 1.00 91.75 66 LEU A N 1
ATOM 539 C CA . LEU A 1 66 ? 12.469 5.728 3.617 1.00 91.75 66 LEU A CA 1
ATOM 540 C C . LEU A 1 66 ? 13.938 5.838 3.196 1.00 91.75 66 LEU A C 1
ATOM 542 O O . LEU A 1 66 ? 14.327 5.286 2.165 1.00 91.75 66 LEU A O 1
ATOM 546 N N . HIS A 1 67 ? 14.754 6.525 3.994 1.00 93.06 67 HIS A N 1
ATOM 547 C CA . HIS A 1 67 ? 16.160 6.820 3.678 1.00 93.06 67 HIS A CA 1
ATOM 548 C C . HIS A 1 67 ? 17.166 6.215 4.672 1.00 93.06 67 HIS A C 1
ATOM 550 O O . HIS A 1 67 ? 18.371 6.431 4.545 1.00 93.06 67 HIS A O 1
ATOM 556 N N . GLY A 1 68 ? 16.692 5.442 5.648 1.00 90.50 68 GLY A N 1
ATOM 557 C CA . GLY A 1 68 ? 17.478 4.903 6.754 1.00 90.50 68 GLY A CA 1
ATOM 558 C C . GLY A 1 68 ? 17.720 5.906 7.885 1.00 90.50 68 GLY A C 1
ATOM 559 O O . GLY A 1 68 ? 18.692 5.744 8.621 1.00 90.50 68 GLY A O 1
ATOM 560 N N . ASP A 1 69 ? 16.884 6.940 8.022 1.00 92.00 69 ASP A N 1
ATOM 561 C CA . ASP A 1 69 ? 17.045 7.975 9.051 1.00 92.00 69 ASP A CA 1
ATOM 562 C C . ASP A 1 69 ? 15.979 7.878 10.161 1.00 92.00 69 ASP A C 1
ATOM 564 O O . ASP A 1 69 ? 14.950 7.228 9.977 1.00 92.00 69 ASP A O 1
ATOM 568 N N . PRO A 1 70 ? 16.191 8.488 11.344 1.00 89.00 70 PRO A N 1
ATOM 569 C CA . PRO A 1 70 ? 15.279 8.335 12.481 1.00 89.00 70 PRO A CA 1
ATOM 570 C C . PRO A 1 70 ? 13.818 8.732 12.213 1.00 89.00 70 PRO A C 1
ATOM 572 O O . PRO A 1 70 ? 12.928 8.260 12.919 1.00 89.00 70 PRO A O 1
ATOM 575 N N . ARG A 1 71 ? 13.547 9.578 11.211 1.00 84.31 71 ARG A N 1
ATOM 576 C CA . ARG A 1 71 ? 12.185 10.007 10.848 1.00 84.31 71 ARG A CA 1
ATOM 577 C C . ARG A 1 71 ? 11.412 8.912 10.118 1.00 84.31 71 ARG A C 1
ATOM 579 O O . ARG A 1 71 ? 10.185 8.921 10.150 1.00 84.31 71 ARG A O 1
ATOM 586 N N . ASP A 1 72 ? 12.095 7.928 9.540 1.00 91.69 72 ASP A N 1
ATOM 587 C CA . ASP A 1 72 ? 11.458 6.776 8.890 1.00 91.69 72 ASP A CA 1
ATOM 588 C C . ASP A 1 72 ? 10.582 5.980 9.864 1.00 91.69 72 ASP A C 1
ATOM 590 O O . ASP A 1 72 ? 9.552 5.425 9.477 1.00 91.69 72 ASP A O 1
ATOM 594 N N . VAL A 1 73 ? 10.951 5.976 11.150 1.00 93.00 73 VAL A N 1
ATOM 595 C CA . VAL A 1 73 ? 10.152 5.365 12.219 1.00 93.00 73 VAL A CA 1
ATOM 596 C C . VAL A 1 73 ? 8.775 6.021 12.305 1.00 93.00 73 VAL A C 1
ATOM 598 O O . VAL A 1 73 ? 7.778 5.320 12.456 1.00 93.00 73 VAL A O 1
ATOM 601 N N . GLU A 1 74 ? 8.685 7.343 12.150 1.00 91.44 74 GLU A N 1
ATOM 602 C CA . GLU A 1 74 ? 7.405 8.055 12.154 1.00 91.44 74 GLU A CA 1
ATOM 603 C C . GLU A 1 74 ? 6.518 7.611 10.983 1.00 91.44 74 GLU A C 1
ATOM 605 O O . GLU A 1 74 ? 5.325 7.359 11.168 1.00 91.44 74 GLU A O 1
ATOM 610 N N . THR A 1 75 ? 7.097 7.451 9.789 1.00 91.81 75 THR A N 1
ATOM 611 C CA . THR A 1 75 ? 6.384 6.945 8.607 1.00 91.81 75 THR A CA 1
ATOM 612 C C . THR A 1 75 ? 5.824 5.543 8.853 1.00 91.81 75 THR A C 1
ATOM 614 O O . THR A 1 75 ? 4.650 5.288 8.576 1.00 91.81 75 THR A O 1
ATOM 617 N N . LEU A 1 76 ? 6.621 4.639 9.428 1.00 93.31 76 LEU A N 1
ATOM 618 C CA . LEU A 1 76 ? 6.175 3.280 9.750 1.00 93.31 76 LEU A CA 1
ATOM 619 C C . LEU A 1 76 ? 5.093 3.263 10.841 1.00 93.31 76 LEU A C 1
ATOM 621 O O . LEU A 1 76 ? 4.120 2.520 10.720 1.00 93.31 76 LEU A O 1
ATOM 625 N N . LEU A 1 77 ? 5.204 4.115 11.865 1.00 93.88 77 LEU A N 1
ATOM 626 C CA . LEU A 1 77 ? 4.186 4.253 12.913 1.00 93.88 77 LEU A CA 1
ATOM 627 C C . LEU A 1 77 ? 2.857 4.797 12.363 1.00 93.88 77 LEU A C 1
ATOM 629 O O . LEU A 1 77 ? 1.789 4.369 12.799 1.00 93.88 77 LEU A O 1
ATOM 633 N N . LYS A 1 78 ? 2.896 5.692 11.368 1.00 91.56 78 LYS A N 1
ATOM 634 C CA . LYS A 1 78 ? 1.692 6.139 10.644 1.00 91.56 78 LYS A CA 1
ATOM 635 C C . LYS A 1 78 ? 1.055 4.996 9.854 1.00 91.56 78 LYS A C 1
ATOM 637 O O . LYS A 1 78 ? -0.160 4.829 9.880 1.00 91.56 78 LYS A O 1
ATOM 642 N N . VAL A 1 79 ? 1.857 4.168 9.185 1.00 94.38 79 VAL A N 1
ATOM 643 C CA . VAL A 1 79 ? 1.341 2.964 8.513 1.00 94.38 79 VAL A CA 1
ATOM 644 C C . VAL A 1 79 ? 0.723 1.993 9.524 1.00 94.38 79 VAL A C 1
ATOM 646 O O . VAL A 1 79 ? -0.340 1.435 9.266 1.00 94.38 79 VAL A O 1
ATOM 649 N N . GLN A 1 80 ? 1.329 1.824 10.700 1.00 95.50 80 GLN A N 1
ATOM 650 C CA . GLN A 1 80 ? 0.752 1.011 11.768 1.00 95.50 80 GLN A CA 1
ATOM 651 C C . GLN A 1 80 ? -0.600 1.565 12.245 1.00 95.50 80 GLN A C 1
ATOM 653 O O . GLN A 1 80 ? -1.553 0.801 12.390 1.00 95.50 80 GLN A O 1
ATOM 658 N N . SER A 1 81 ? -0.721 2.880 12.453 1.00 95.38 81 SER A N 1
ATOM 659 C CA . SER A 1 81 ? -1.979 3.485 12.912 1.00 95.38 81 SER A CA 1
ATOM 660 C C . SER A 1 81 ? -3.107 3.372 11.882 1.00 95.38 81 SER A C 1
ATOM 662 O O . SER A 1 81 ? -4.274 3.256 12.265 1.00 95.38 81 SER A O 1
ATOM 664 N N . PHE A 1 82 ? -2.782 3.316 10.586 1.00 95.75 82 PHE A N 1
ATOM 665 C CA . PHE A 1 82 ? -3.756 2.983 9.549 1.00 95.75 82 PHE A CA 1
ATOM 666 C C . PHE A 1 82 ? -4.399 1.606 9.776 1.00 95.75 82 PHE A C 1
ATOM 668 O O . PHE A 1 82 ? -5.619 1.488 9.658 1.00 95.75 82 PHE A O 1
ATOM 675 N N . PHE A 1 83 ? -3.615 0.586 10.140 1.00 95.25 83 PHE A N 1
ATOM 676 C CA . PHE A 1 83 ? -4.138 -0.764 10.383 1.00 95.25 83 PHE A CA 1
ATOM 677 C C . PHE A 1 83 ? -5.025 -0.862 11.630 1.00 95.25 83 PHE A C 1
ATOM 679 O O . PHE A 1 83 ? -5.856 -1.758 11.712 1.00 95.25 83 PHE A O 1
ATOM 686 N N . GLU A 1 84 ? -4.923 0.067 12.580 1.00 96.38 84 GLU A N 1
ATOM 687 C CA . GLU A 1 84 ? -5.911 0.157 13.662 1.00 96.38 84 GLU A CA 1
ATOM 688 C C . GLU A 1 84 ? -7.186 0.880 13.210 1.00 96.38 84 GLU A C 1
ATOM 690 O O . GLU A 1 84 ? -8.296 0.475 13.561 1.00 96.38 84 GLU A O 1
ATOM 695 N N . LEU A 1 85 ? -7.048 1.924 12.386 1.00 95.69 85 LEU A N 1
ATOM 696 C CA . LEU A 1 85 ? -8.178 2.688 11.857 1.00 95.69 85 LEU A CA 1
ATOM 697 C C . LEU A 1 85 ? -9.052 1.860 10.907 1.00 95.69 85 LEU A C 1
ATOM 699 O O . LEU A 1 85 ? -10.282 1.943 10.976 1.00 95.69 85 LEU A O 1
ATOM 703 N N . GLU A 1 86 ? -8.442 1.066 10.024 1.00 96.88 86 GLU A N 1
ATOM 704 C CA . GLU A 1 86 ? -9.156 0.314 8.984 1.00 96.88 86 GLU A CA 1
ATOM 705 C C . GLU A 1 86 ? -10.182 -0.667 9.556 1.00 96.88 86 GLU A C 1
ATOM 707 O O . GLU A 1 86 ? -11.249 -0.830 8.968 1.00 96.88 86 GLU A O 1
ATOM 712 N N . ARG A 1 87 ? -9.948 -1.177 10.773 1.00 96.62 87 ARG A N 1
ATOM 713 C CA . ARG A 1 87 ? -10.830 -2.118 11.488 1.00 96.62 87 ARG A CA 1
ATOM 714 C C . ARG A 1 87 ? -12.256 -1.593 11.687 1.00 96.62 87 ARG A C 1
ATOM 716 O O . ARG A 1 87 ? -13.173 -2.377 11.927 1.00 96.62 87 ARG A O 1
ATOM 723 N N . SER A 1 88 ? -12.452 -0.277 11.594 1.00 97.25 88 SER A N 1
ATOM 724 C CA . SER A 1 88 ? -13.764 0.380 11.682 1.00 97.25 88 SER A CA 1
ATOM 725 C C . SER A 1 88 ? -14.509 0.463 10.341 1.00 97.25 88 SER A C 1
ATOM 727 O O . SER A 1 88 ? -15.634 0.964 10.287 1.00 97.25 88 SER A O 1
ATOM 729 N N . PHE A 1 89 ? -13.913 -0.013 9.246 1.00 97.88 89 PHE A N 1
ATOM 730 C CA . PHE A 1 89 ? -14.436 0.102 7.889 1.00 97.88 89 PHE A CA 1
ATOM 731 C C . PHE A 1 89 ? -14.625 -1.274 7.247 1.00 97.88 89 PHE A C 1
ATOM 733 O O . PHE A 1 89 ? -13.855 -2.204 7.447 1.00 97.88 89 PHE A O 1
ATOM 740 N N . LYS A 1 90 ? -15.669 -1.404 6.419 1.00 97.38 90 LYS A N 1
ATOM 741 C CA . LYS A 1 90 ? -15.880 -2.604 5.587 1.00 97.38 90 LYS A CA 1
ATOM 742 C C . LYS A 1 90 ? -15.169 -2.529 4.235 1.00 97.38 90 LYS A C 1
ATOM 744 O O . LYS A 1 90 ? -14.941 -3.565 3.621 1.00 97.38 90 LYS A O 1
ATOM 749 N N . ASP A 1 91 ? -14.892 -1.314 3.764 1.00 98.25 91 ASP A N 1
ATOM 750 C CA . ASP A 1 91 ? -14.258 -1.037 2.476 1.00 98.25 91 ASP A CA 1
ATOM 751 C C . ASP A 1 91 ? -12.941 -0.292 2.710 1.00 98.25 91 ASP A C 1
ATOM 753 O O . ASP A 1 91 ? -12.930 0.815 3.259 1.00 98.25 91 ASP A O 1
ATOM 757 N N . MET A 1 92 ? -11.838 -0.886 2.259 1.00 97.25 92 MET A N 1
ATOM 758 C CA . MET A 1 92 ? -10.489 -0.334 2.399 1.00 97.25 92 MET A CA 1
ATOM 759 C C . MET A 1 92 ? -10.326 1.025 1.726 1.00 97.25 92 MET A C 1
ATOM 761 O O . MET A 1 92 ? -9.500 1.821 2.161 1.00 97.25 92 MET A O 1
ATOM 765 N N . ARG A 1 93 ? -11.131 1.346 0.708 1.00 97.62 93 ARG A N 1
ATOM 766 C CA . ARG A 1 93 ? -11.125 2.678 0.089 1.00 97.62 93 ARG A CA 1
ATOM 767 C C . ARG A 1 93 ? -11.664 3.724 1.056 1.00 97.62 9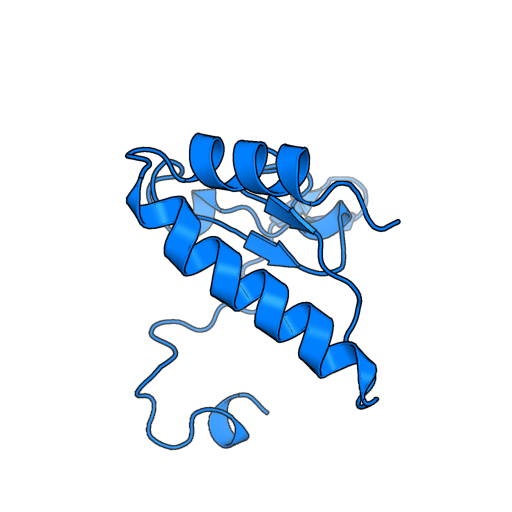3 ARG A C 1
ATOM 769 O O . ARG A 1 93 ? -11.106 4.809 1.151 1.00 97.62 93 ARG A O 1
ATOM 776 N N . CYS A 1 94 ? -12.708 3.403 1.823 1.00 97.94 94 CYS A N 1
ATOM 777 C CA . CYS A 1 94 ? -13.214 4.300 2.862 1.00 97.94 94 CYS A CA 1
ATOM 778 C C . CYS A 1 94 ? -12.184 4.496 3.979 1.00 97.94 94 CYS A C 1
ATOM 780 O O . CYS A 1 94 ? -11.988 5.632 4.412 1.00 97.94 94 CYS A O 1
ATOM 782 N N . ALA A 1 95 ? -11.497 3.425 4.392 1.00 97.56 95 ALA A N 1
ATOM 783 C CA . ALA A 1 95 ? -10.419 3.505 5.375 1.00 97.56 95 ALA A CA 1
ATOM 784 C C . ALA A 1 95 ? -9.260 4.376 4.868 1.00 97.56 95 ALA A C 1
ATOM 786 O O . ALA A 1 95 ? -8.895 5.346 5.525 1.00 97.56 95 ALA A O 1
ATOM 787 N N . ALA A 1 96 ? -8.729 4.087 3.675 1.00 96.56 96 ALA A N 1
ATOM 788 C CA . ALA A 1 96 ? -7.606 4.814 3.085 1.00 96.56 96 ALA A CA 1
ATOM 789 C C . ALA A 1 96 ? -7.937 6.299 2.881 1.00 96.56 96 ALA A C 1
ATOM 791 O O . ALA A 1 96 ? -7.170 7.167 3.286 1.00 96.56 96 ALA A O 1
ATOM 792 N N . GLN A 1 97 ? -9.115 6.615 2.332 1.00 95.94 97 GLN A N 1
ATOM 793 C CA . GLN A 1 97 ? -9.536 8.006 2.148 1.00 95.94 97 GLN A CA 1
ATOM 794 C C . GLN A 1 97 ? -9.772 8.727 3.479 1.00 95.94 97 GLN A C 1
ATOM 796 O O . GLN A 1 97 ? -9.463 9.910 3.591 1.00 95.94 97 GLN A O 1
ATOM 801 N N . THR A 1 98 ? -10.294 8.041 4.499 1.00 96.19 98 THR A N 1
ATOM 802 C CA . THR A 1 98 ? -10.430 8.623 5.843 1.00 96.19 98 THR A CA 1
ATOM 803 C C . THR A 1 98 ? -9.067 8.887 6.469 1.00 96.19 98 THR A C 1
ATOM 805 O O . THR A 1 98 ? -8.835 9.978 6.980 1.00 96.19 98 THR A O 1
ATOM 808 N N . PHE A 1 99 ? -8.146 7.930 6.376 1.00 95.19 99 PHE A N 1
ATOM 809 C CA . PHE A 1 99 ? -6.785 8.073 6.873 1.00 95.19 99 PHE A CA 1
ATOM 810 C C . PHE A 1 99 ? -6.071 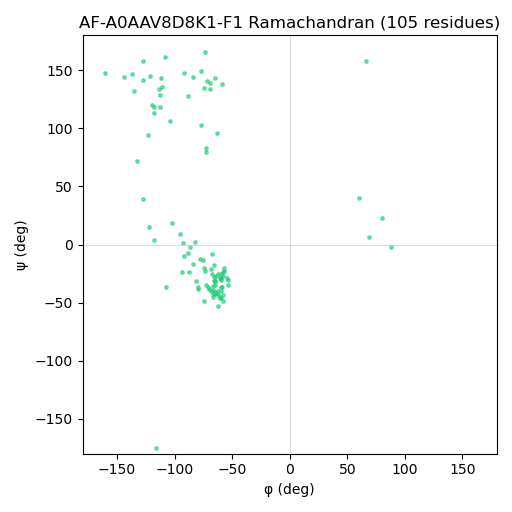9.264 6.222 1.00 95.19 99 PHE A C 1
ATOM 812 O O . PHE A 1 99 ? -5.565 10.132 6.927 1.00 95.19 99 PHE A O 1
ATOM 819 N N . VAL A 1 100 ? -6.134 9.377 4.891 1.00 91.69 100 VAL A N 1
ATOM 820 C CA . VAL A 1 100 ? -5.571 10.515 4.142 1.00 91.69 100 VAL A CA 1
ATOM 821 C C . VAL A 1 100 ? -6.207 11.845 4.562 1.00 91.69 100 VAL A C 1
ATOM 823 O O . VAL A 1 100 ? -5.514 12.854 4.644 1.00 91.69 100 VAL A O 1
ATOM 826 N N . ARG A 1 101 ? -7.508 11.872 4.877 1.00 91.56 101 ARG A N 1
ATOM 827 C CA . ARG A 1 101 ? -8.183 13.084 5.379 1.00 91.56 101 ARG A CA 1
ATOM 828 C C . ARG A 1 101 ? -7.750 13.475 6.793 1.00 91.56 101 ARG A C 1
ATOM 830 O O . ARG A 1 101 ? -7.653 14.664 7.063 1.00 91.56 101 ARG A O 1
ATOM 837 N N . ILE A 1 102 ? -7.528 12.504 7.681 1.00 89.75 102 ILE A N 1
ATOM 838 C CA . ILE A 1 102 ? -7.146 12.748 9.083 1.00 89.75 102 ILE A CA 1
ATOM 839 C C . ILE A 1 102 ? -5.686 13.180 9.178 1.00 89.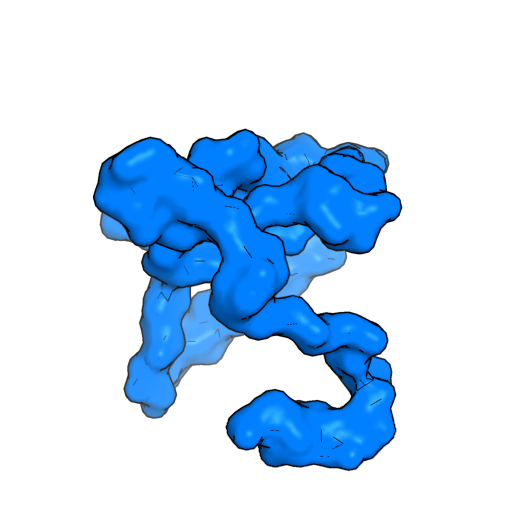75 102 ILE A C 1
ATOM 841 O O . ILE A 1 102 ? -5.372 14.153 9.857 1.00 89.75 102 ILE A O 1
ATOM 845 N N . PHE A 1 103 ? -4.798 12.446 8.513 1.00 82.56 103 PHE A N 1
ATOM 846 C CA . PHE A 1 103 ? -3.359 12.657 8.636 1.00 82.56 103 PHE A CA 1
ATOM 847 C C . PHE A 1 103 ? -2.807 13.626 7.593 1.00 82.56 103 PHE A C 1
ATOM 849 O O . PHE A 1 103 ? -1.677 14.088 7.750 1.00 82.56 103 PHE A O 1
ATOM 856 N N . GLY A 1 104 ? -3.632 13.994 6.603 1.00 68.38 104 GLY A N 1
ATOM 857 C CA . GLY A 1 104 ? -3.328 14.996 5.593 1.00 68.38 104 GLY A CA 1
ATOM 858 C C . GLY A 1 104 ? -2.198 14.575 4.658 1.00 68.38 104 GLY A C 1
ATOM 859 O O . GLY A 1 104 ? -1.372 13.720 4.970 1.00 68.38 104 GLY A O 1
ATOM 860 N N . TYR A 1 105 ? -2.166 15.192 3.479 1.00 52.81 105 TYR A N 1
ATOM 861 C CA . TYR A 1 105 ? -1.033 15.098 2.568 1.00 52.81 105 TYR A CA 1
ATOM 862 C C . TYR A 1 105 ? 0.190 15.716 3.252 1.00 52.81 105 TYR A C 1
ATOM 864 O O . TYR A 1 105 ? 0.372 16.927 3.202 1.00 52.81 105 TYR A O 1
ATOM 872 N N . TRP A 1 106 ? 1.031 14.908 3.890 1.00 42.78 106 TRP A N 1
ATOM 873 C CA . TRP A 1 106 ? 2.436 15.276 4.005 1.00 42.78 106 TRP A CA 1
ATOM 874 C C . TRP A 1 106 ? 3.052 15.092 2.615 1.00 42.78 106 TRP A C 1
ATOM 876 O O . TRP A 1 106 ? 3.565 14.027 2.281 1.00 42.78 106 TRP A O 1
ATOM 886 N N . LEU A 1 107 ? 2.868 16.129 1.796 1.00 44.72 107 LEU A N 1
ATOM 887 C CA . LEU A 1 107 ? 3.795 16.575 0.763 1.00 44.72 107 LEU A CA 1
ATOM 888 C C . LEU A 1 107 ? 4.320 17.937 1.217 1.00 44.72 107 LEU A C 1
ATOM 890 O O . LEU A 1 107 ? 3.466 18.795 1.538 1.00 44.72 107 LEU A O 1
#